Protein AF-A0A3D4ZFI2-F1 (afdb_monomer_lite)

pLDDT: mean 83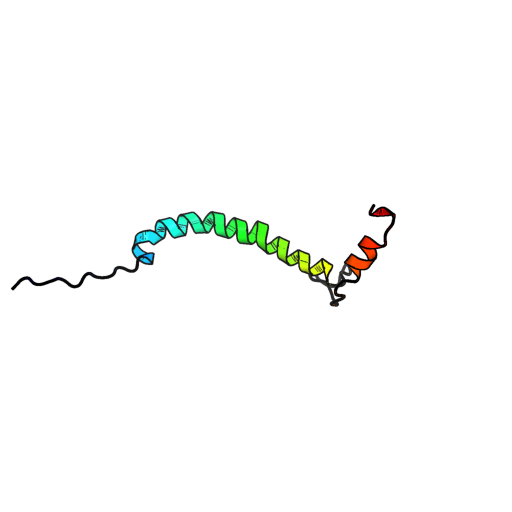.97, std 11.39, range [50.16, 95.62]

Sequence (75 aa):
MKQEKPLRRRSYFVRYWQLYAMMVLPLLYFLVFKYVPMLGSVLAFRRYRPGMGPFGTEWVGLTYFSRFWSDPAFW

Foldse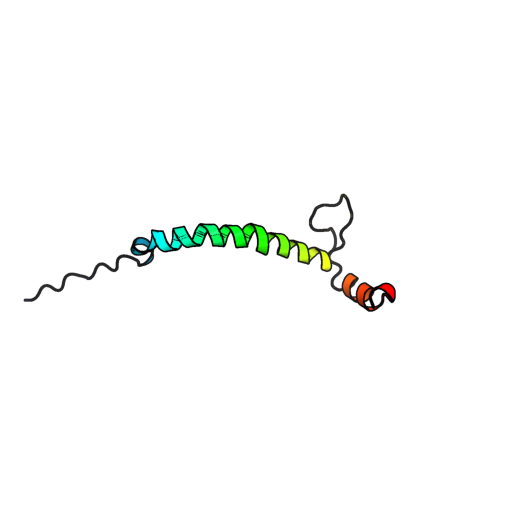ek 3Di:
DDPDDPPPPPPVCVVCVVVVVVVVVVVVVCCVVPVVVVLLVQVCQAADDPPPDSNHDGGNGCPNVVCLVVDPVND

Secondary structure (DSSP, 8-state):
-----------HHHHSHHHHHHHHHHHHHHIIIIIHHHHGGGGGGB---TTS-TT-SSB-TTHHHHHHHH-GGG-

Structure (mmCIF, N/CA/C/O backbone):
data_AF-A0A3D4ZFI2-F1
#
_entry.id   AF-A0A3D4ZFI2-F1
#
loop_
_atom_site.group_PDB
_atom_site.id
_atom_site.type_symbol
_atom_site.label_atom_id
_atom_site.label_alt_id
_atom_site.label_comp_id
_atom_site.label_asym_id
_atom_site.label_entity_id
_atom_site.label_seq_id
_atom_site.pdbx_PDB_ins_code
_atom_site.Cartn_x
_atom_site.Cartn_y
_atom_site.Cartn_z
_atom_site.occupancy
_atom_site.B_iso_or_equiv
_atom_site.auth_seq_id
_atom_site.auth_comp_id
_atom_site.auth_asym_id
_atom_site.auth_atom_id
_atom_site.pdbx_PDB_model_num
ATOM 1 N N . MET A 1 1 ? -22.522 -25.125 53.808 1.00 50.25 1 MET A N 1
ATOM 2 C CA . MET A 1 1 ? -22.182 -25.420 52.398 1.00 50.25 1 MET A CA 1
ATOM 3 C C . MET A 1 1 ? -22.220 -24.113 51.617 1.00 50.25 1 MET A C 1
ATOM 5 O O . MET A 1 1 ? -23.290 -23.533 51.477 1.00 50.25 1 MET A O 1
ATOM 9 N N . LYS A 1 2 ? -21.059 -23.577 51.224 1.00 50.16 2 LYS A N 1
ATOM 10 C CA . LYS A 1 2 ? -20.948 -22.303 50.496 1.00 50.16 2 LYS A CA 1
ATOM 11 C C . LYS A 1 2 ? -21.212 -22.604 49.017 1.00 50.16 2 LYS A C 1
ATOM 13 O O . LYS A 1 2 ? -20.413 -23.264 48.374 1.00 50.16 2 LYS A O 1
ATOM 18 N N . GLN A 1 3 ? -22.386 -22.215 48.527 1.00 61.03 3 GLN A N 1
ATOM 19 C CA . GLN A 1 3 ? -22.780 -22.355 47.124 1.00 61.03 3 GLN A CA 1
ATOM 20 C C . GLN A 1 3 ? -21.936 -21.391 46.280 1.00 61.03 3 GLN A C 1
ATOM 22 O O . GLN A 1 3 ? -22.187 -20.183 46.263 1.00 61.03 3 GLN A O 1
ATOM 27 N N . GLU A 1 4 ? -20.907 -21.909 45.618 1.00 57.72 4 GLU A N 1
ATOM 28 C CA . GLU A 1 4 ? -20.085 -21.137 44.691 1.00 57.72 4 GLU A CA 1
ATOM 29 C C . GLU A 1 4 ? -20.873 -20.950 43.391 1.00 57.72 4 GLU A C 1
ATOM 31 O O . GLU A 1 4 ? -21.037 -21.867 42.589 1.00 57.72 4 GLU A O 1
ATOM 36 N N . LYS A 1 5 ? -21.455 -19.758 43.218 1.00 59.62 5 LYS A N 1
ATOM 37 C CA . LYS A 1 5 ? -22.207 -19.404 42.010 1.00 59.62 5 LYS A CA 1
ATOM 38 C C . LYS A 1 5 ? -21.272 -19.520 40.800 1.00 59.62 5 LYS A C 1
ATOM 40 O O . LYS A 1 5 ? -20.189 -18.931 40.845 1.00 59.62 5 LYS A O 1
ATOM 45 N N . PRO A 1 6 ? -21.673 -20.190 39.703 1.00 54.84 6 PRO A N 1
ATOM 46 C CA . PRO A 1 6 ? -20.839 -20.259 38.517 1.00 54.84 6 PRO A CA 1
ATOM 47 C C . PRO A 1 6 ? -20.630 -18.833 38.015 1.00 54.84 6 PRO A C 1
ATOM 49 O O . PRO A 1 6 ? -21.584 -18.128 37.669 1.00 54.84 6 PRO A O 1
ATOM 52 N N . LEU A 1 7 ?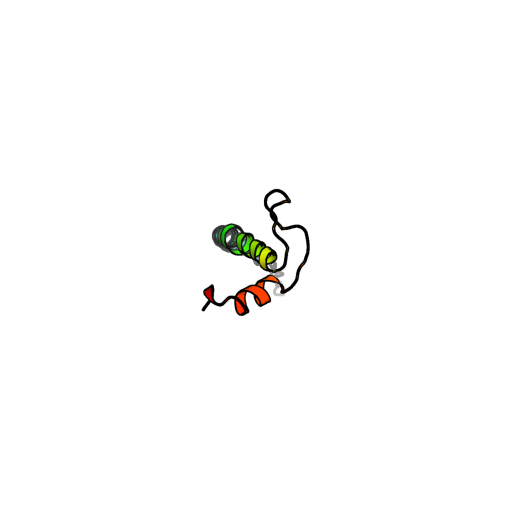 -19.377 -18.384 38.020 1.00 66.94 7 LEU A N 1
ATOM 53 C CA . LEU A 1 7 ? -18.976 -17.125 37.413 1.00 66.94 7 LEU A CA 1
ATOM 54 C C . LEU A 1 7 ? -19.374 -17.206 35.938 1.00 66.94 7 LEU A C 1
ATOM 56 O O . LEU A 1 7 ? -18.671 -17.815 35.133 1.00 66.94 7 LEU A O 1
ATOM 60 N N . ARG A 1 8 ? -20.528 -16.625 35.572 1.00 65.12 8 ARG A N 1
ATOM 61 C CA . ARG A 1 8 ? -20.899 -16.407 34.170 1.00 65.12 8 ARG A CA 1
ATOM 62 C C . ARG A 1 8 ? -19.736 -15.640 33.558 1.00 65.12 8 ARG A C 1
ATOM 64 O O . ARG A 1 8 ? -19.623 -14.433 33.774 1.00 65.12 8 ARG A O 1
ATOM 71 N N . ARG A 1 9 ? -18.880 -16.330 32.797 1.00 64.50 9 ARG A N 1
ATOM 72 C CA . ARG A 1 9 ? -17.933 -15.714 31.867 1.00 64.50 9 ARG A CA 1
ATOM 73 C C . ARG A 1 9 ?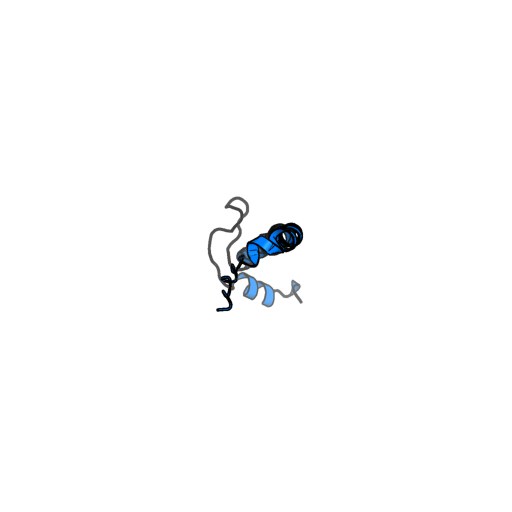 -18.775 -14.969 30.837 1.00 64.50 9 ARG A C 1
ATOM 75 O O . ARG A 1 9 ? -19.082 -15.486 29.769 1.00 64.50 9 ARG A O 1
ATOM 82 N N . ARG A 1 10 ? -19.236 -13.766 31.183 1.00 63.06 10 ARG A N 1
ATOM 83 C CA . ARG A 1 10 ? -19.733 -12.820 30.191 1.00 63.06 10 ARG A CA 1
ATOM 84 C C . ARG A 1 10 ? -18.559 -12.596 29.254 1.00 63.06 10 ARG A C 1
ATOM 86 O O . ARG A 1 10 ? -17.518 -12.118 29.697 1.00 63.06 10 ARG A O 1
ATOM 93 N N . SER A 1 11 ? -18.720 -13.029 28.007 1.00 70.12 11 SER A N 1
ATOM 94 C CA . SER A 1 11 ? -17.699 -12.881 26.979 1.00 70.12 11 SER A CA 1
ATOM 95 C C . SER A 1 11 ? -17.240 -11.424 26.963 1.00 70.12 11 SER A C 1
ATOM 97 O O . SER A 1 11 ? -18.073 -10.515 26.903 1.00 70.12 11 SER A O 1
ATOM 99 N N . TYR A 1 12 ? -15.931 -11.201 27.091 1.00 71.06 12 TYR A N 1
ATOM 100 C CA . TYR A 1 12 ? -15.334 -9.867 27.203 1.00 71.06 12 TYR A CA 1
ATOM 101 C C . TYR A 1 12 ? -15.770 -8.943 26.051 1.00 71.06 12 TYR A C 1
ATOM 103 O O . TYR A 1 12 ? -15.976 -7.750 26.262 1.00 71.06 12 TYR A O 1
ATOM 111 N N . PHE A 1 13 ? -16.053 -9.521 24.881 1.00 71.69 13 PHE A N 1
ATOM 112 C CA . PHE A 1 13 ? -16.627 -8.847 23.716 1.00 71.69 13 PHE A CA 1
ATOM 113 C C . PHE A 1 13 ? -17.942 -8.108 23.994 1.00 71.69 13 PHE A C 1
ATOM 115 O O . PHE A 1 13 ? -18.113 -6.981 23.546 1.00 71.69 13 PHE A O 1
ATOM 122 N N . VAL A 1 14 ? -18.858 -8.697 24.768 1.00 75.12 14 VAL A N 1
ATOM 123 C CA . VAL A 1 14 ? -20.165 -8.079 25.064 1.00 75.12 14 VAL A CA 1
ATOM 124 C C . VAL A 1 14 ? -20.023 -6.973 26.113 1.00 75.12 14 VAL A C 1
ATOM 126 O O . VAL A 1 14 ? -20.790 -6.015 26.123 1.00 75.12 14 VAL A O 1
ATOM 129 N N . ARG A 1 15 ? -19.031 -7.084 27.005 1.00 80.94 15 ARG A N 1
ATOM 130 C CA . ARG A 1 15 ? -18.790 -6.096 28.067 1.00 80.94 15 ARG A CA 1
ATOM 131 C C . ARG A 1 15 ? -18.069 -4.843 27.564 1.00 80.94 15 ARG A C 1
ATOM 133 O O . ARG A 1 15 ? -18.288 -3.780 28.131 1.00 80.94 15 ARG A O 1
ATOM 140 N N . TYR A 1 16 ? -17.241 -4.971 26.529 1.00 84.75 16 TYR A N 1
ATOM 141 C CA . TYR A 1 16 ? -16.412 -3.886 25.992 1.00 84.75 16 TYR A CA 1
ATOM 142 C C . TYR A 1 16 ? -16.787 -3.476 24.563 1.00 84.75 16 TYR A C 1
ATOM 144 O O . TYR A 1 16 ? -15.996 -2.830 23.881 1.00 84.75 16 TYR A O 1
ATOM 152 N N . TRP A 1 17 ? -17.989 -3.824 24.097 1.00 86.00 17 TRP A N 1
ATOM 153 C CA . TRP A 1 17 ? -18.435 -3.549 22.728 1.00 86.00 17 TRP A CA 1
ATOM 154 C C . TRP A 1 17 ? -18.354 -2.056 22.353 1.00 86.00 17 TRP A C 1
ATOM 156 O O . TRP A 1 17 ? -18.024 -1.743 21.212 1.00 86.00 17 TRP A O 1
ATOM 166 N N . GLN A 1 18 ? -18.558 -1.138 23.313 1.00 89.38 18 GLN A N 1
ATOM 167 C CA . GLN A 1 18 ? -18.403 0.303 23.078 1.00 89.38 18 GLN A CA 1
ATOM 168 C C . GLN A 1 18 ? -16.962 0.689 22.716 1.00 89.38 18 GLN A C 1
ATOM 170 O O . GLN A 1 18 ? -16.760 1.516 21.833 1.00 89.38 18 GLN A O 1
ATOM 175 N N . LEU A 1 19 ? -15.958 0.069 23.348 1.00 88.88 19 LEU A N 1
ATOM 176 C CA . LEU A 1 19 ? -14.546 0.339 23.047 1.00 88.88 19 LEU A CA 1
ATOM 177 C C . LEU A 1 19 ? -14.195 -0.120 21.626 1.00 88.88 19 LEU A C 1
ATOM 179 O O . LEU A 1 19 ? -13.522 0.598 20.888 1.00 88.88 19 LEU A O 1
ATOM 183 N N . TYR A 1 20 ? -14.714 -1.279 21.211 1.00 87.94 20 TYR A N 1
ATOM 184 C CA . TYR A 1 20 ? -14.566 -1.760 19.837 1.00 87.94 20 TYR A CA 1
ATOM 185 C C . TYR A 1 20 ? -15.284 -0.849 18.829 1.00 87.94 20 TYR A C 1
ATOM 187 O O . TYR A 1 20 ? -14.724 -0.555 17.776 1.00 87.94 20 TYR A O 1
ATOM 195 N N . ALA A 1 21 ? -16.478 -0.343 19.159 1.00 89.50 21 ALA A N 1
ATOM 196 C CA . ALA A 1 21 ? -17.206 0.601 18.309 1.00 89.50 21 ALA A CA 1
ATOM 197 C C . ALA A 1 21 ? -16.451 1.933 18.128 1.00 89.50 21 ALA A C 1
ATOM 199 O O . ALA A 1 21 ? -16.404 2.465 17.020 1.00 89.50 21 ALA A O 1
ATOM 200 N N . MET A 1 22 ? -15.795 2.437 19.180 1.00 91.50 22 MET A N 1
ATOM 201 C CA . MET A 1 22 ? -14.956 3.642 19.101 1.00 91.50 22 MET A CA 1
ATOM 202 C C . MET A 1 22 ? -13.718 3.439 18.214 1.00 91.50 22 MET A C 1
ATOM 204 O O . MET A 1 22 ? -13.305 4.366 17.523 1.00 91.50 22 MET A O 1
ATOM 208 N N . MET A 1 23 ? -13.144 2.231 18.191 1.00 92.00 23 MET A N 1
ATOM 209 C CA . MET A 1 23 ? -12.027 1.900 17.297 1.00 92.00 23 MET A CA 1
ATOM 210 C C . MET A 1 23 ? -12.457 1.638 15.852 1.00 92.00 23 MET A C 1
ATOM 212 O O . MET A 1 23 ? -11.659 1.843 14.941 1.00 92.00 23 MET A O 1
ATOM 216 N N . VAL A 1 24 ? -13.691 1.191 15.620 1.00 93.44 24 VAL A N 1
ATOM 217 C CA . VAL A 1 24 ? -14.173 0.824 14.280 1.00 93.44 24 VAL A CA 1
ATOM 218 C C . VAL A 1 24 ? -14.087 1.991 13.300 1.00 93.44 24 VAL A C 1
ATOM 220 O O . VAL A 1 24 ? -13.653 1.793 12.168 1.00 93.44 24 VAL A O 1
ATOM 223 N N . LEU A 1 25 ? -14.447 3.204 13.728 1.00 91.19 25 LEU A N 1
ATOM 224 C CA . LEU A 1 25 ? -14.468 4.378 12.853 1.00 91.19 25 LEU A CA 1
ATOM 225 C C . LEU A 1 25 ? -13.072 4.755 12.310 1.00 91.19 25 LEU A C 1
ATOM 227 O O . LEU A 1 25 ? -12.916 4.806 11.087 1.00 91.19 25 LEU A O 1
ATOM 231 N N . PRO A 1 26 ? -12.033 4.967 13.148 1.00 93.50 26 PRO A N 1
ATOM 232 C CA . PRO A 1 26 ? -10.688 5.218 12.640 1.00 93.50 26 PRO A CA 1
ATOM 233 C C . PRO A 1 26 ? -10.118 4.009 11.889 1.00 93.50 26 PRO A C 1
ATOM 235 O O . PRO A 1 26 ? -9.434 4.192 10.885 1.00 93.50 26 PRO A O 1
ATOM 238 N N . LEU A 1 27 ? -10.420 2.776 12.311 1.00 95.19 27 LEU A N 1
ATOM 239 C CA . LEU A 1 27 ? -9.940 1.577 11.620 1.00 95.19 27 LEU A CA 1
ATOM 240 C C . LEU A 1 27 ? -10.478 1.494 10.184 1.00 95.19 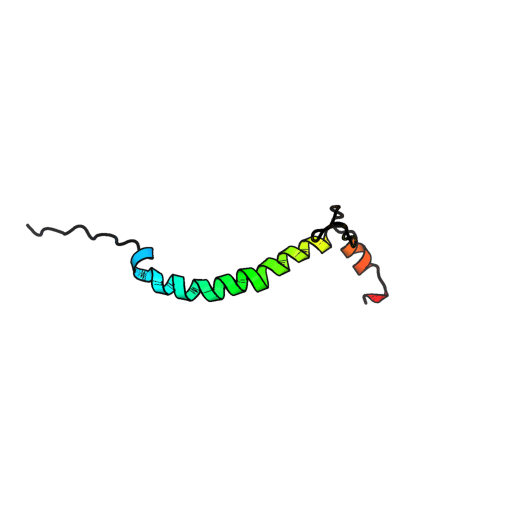27 LEU A C 1
ATOM 242 O O . LEU A 1 27 ? -9.709 1.240 9.259 1.00 95.19 27 LEU A O 1
ATOM 246 N N . LEU A 1 28 ? -11.772 1.761 9.991 1.00 95.62 28 LEU A N 1
ATOM 247 C CA . LEU A 1 28 ? -12.404 1.832 8.672 1.00 95.62 28 LEU A CA 1
ATOM 248 C C . LEU A 1 28 ? -11.768 2.915 7.806 1.00 95.62 28 LEU A C 1
ATOM 250 O O . LEU A 1 28 ? -11.458 2.657 6.644 1.00 95.62 28 LEU A O 1
ATOM 254 N N . TYR A 1 29 ? -11.524 4.097 8.375 1.00 94.69 29 TYR A N 1
ATOM 255 C CA . TYR A 1 29 ? -10.833 5.172 7.669 1.00 94.69 29 TYR A CA 1
ATOM 256 C C . TYR A 1 29 ? -9.453 4.717 7.177 1.00 94.69 29 TYR A C 1
ATOM 258 O O . TYR A 1 29 ? -9.136 4.857 5.997 1.00 94.69 29 TYR A O 1
ATOM 266 N N . PHE A 1 30 ? -8.647 4.099 8.044 1.00 95.31 30 PHE A N 1
ATOM 267 C CA . PHE A 1 30 ? -7.347 3.565 7.641 1.00 95.31 30 PHE A CA 1
ATOM 268 C C . PHE A 1 30 ? -7.471 2.480 6.570 1.00 95.31 30 PHE A C 1
ATOM 270 O O . PHE A 1 30 ? -6.681 2.466 5.626 1.00 95.31 30 PHE A O 1
ATOM 277 N N . LEU A 1 31 ? -8.455 1.590 6.679 1.00 95.12 31 LEU A N 1
ATOM 278 C CA . LEU A 1 31 ? -8.660 0.539 5.688 1.00 95.12 31 LEU A CA 1
ATOM 279 C C . LEU A 1 31 ? -8.950 1.138 4.305 1.00 95.12 31 LEU A C 1
ATOM 281 O O . LEU A 1 31 ? -8.275 0.815 3.331 1.00 95.12 31 LEU A O 1
ATOM 285 N N . VAL A 1 32 ? -9.912 2.058 4.232 1.00 95.25 32 VAL A N 1
ATOM 286 C CA . VAL A 1 32 ? -10.375 2.631 2.964 1.00 95.25 32 VAL A CA 1
ATOM 287 C C . VAL A 1 32 ? -9.350 3.593 2.376 1.00 95.25 32 VAL A C 1
ATOM 289 O O . VAL A 1 32 ? -9.060 3.521 1.191 1.00 95.25 32 VAL A O 1
ATOM 292 N N . PHE A 1 33 ? -8.766 4.479 3.177 1.00 93.69 33 PHE A N 1
ATOM 293 C CA . PHE A 1 33 ? -7.915 5.547 2.647 1.00 93.69 33 PHE A CA 1
ATOM 294 C C . PHE A 1 33 ? -6.427 5.213 2.637 1.00 93.69 33 PHE A C 1
ATOM 296 O O . PHE A 1 33 ? -5.673 5.878 1.935 1.00 93.69 33 PHE A O 1
ATOM 303 N N . LYS A 1 34 ? -5.974 4.201 3.384 1.00 91.44 34 LYS A N 1
ATOM 304 C CA . LYS A 1 34 ? -4.553 3.819 3.421 1.00 91.44 34 LYS A CA 1
ATOM 305 C C . LYS A 1 34 ? -4.303 2.461 2.776 1.00 91.44 34 LYS A C 1
ATOM 307 O O . LYS A 1 34 ? -3.379 2.346 1.978 1.00 91.44 34 LYS A O 1
ATOM 312 N N . TYR A 1 35 ? -5.127 1.455 3.074 1.00 93.25 35 TYR A N 1
ATOM 313 C CA . TYR A 1 35 ? -4.925 0.106 2.533 1.00 93.25 35 TYR A CA 1
ATOM 314 C C . TYR A 1 35 ? -5.473 -0.064 1.114 1.00 93.25 35 TYR A C 1
ATOM 316 O O . TYR A 1 35 ? -4.814 -0.709 0.303 1.00 93.25 35 TYR A O 1
ATOM 324 N N . VAL A 1 36 ? -6.619 0.536 0.767 1.00 91.12 36 VAL A N 1
ATOM 325 C CA . VAL A 1 36 ? -7.134 0.439 -0.615 1.00 91.12 36 VAL A CA 1
ATOM 326 C C . VAL A 1 36 ? -6.171 1.072 -1.628 1.00 91.12 36 VAL A C 1
ATOM 328 O O . VAL A 1 36 ? -5.859 0.397 -2.608 1.00 91.12 36 VAL A O 1
ATOM 331 N N . PRO A 1 37 ? -5.607 2.282 -1.418 1.00 90.00 37 PRO A N 1
ATOM 332 C CA . PRO A 1 37 ? -4.620 2.830 -2.352 1.00 90.00 37 PRO A CA 1
ATOM 333 C C . PRO A 1 37 ? -3.354 1.978 -2.472 1.00 90.00 37 PRO A C 1
ATOM 335 O O . PRO A 1 37 ? -2.782 1.894 -3.556 1.00 90.00 37 PRO A O 1
ATOM 338 N N . MET A 1 38 ? -2.943 1.286 -1.402 1.00 90.62 38 MET A N 1
ATOM 339 C CA . MET A 1 38 ? -1.804 0.359 -1.452 1.00 90.62 38 MET A CA 1
ATOM 340 C C . MET A 1 38 ? -2.035 -0.829 -2.390 1.00 90.62 38 MET A C 1
ATOM 342 O O . MET A 1 38 ? -1.064 -1.366 -2.920 1.00 90.62 38 MET A O 1
ATOM 346 N N . LEU A 1 39 ? -3.286 -1.220 -2.662 1.00 88.31 39 LEU A N 1
ATOM 347 C CA . LEU A 1 39 ? -3.577 -2.236 -3.680 1.00 88.31 39 LEU A CA 1
ATOM 348 C C . LEU A 1 39 ? -3.162 -1.769 -5.083 1.00 88.31 39 LEU A C 1
ATOM 350 O O . LEU A 1 39 ? -2.821 -2.599 -5.923 1.00 88.31 39 LEU A O 1
ATOM 354 N N . GLY A 1 40 ? -3.118 -0.455 -5.326 1.00 84.75 40 GLY A N 1
ATOM 355 C CA . GLY A 1 40 ? -2.615 0.134 -6.567 1.00 84.75 40 GLY A CA 1
ATOM 356 C C . GLY A 1 40 ? -1.134 -0.156 -6.826 1.00 84.75 40 GLY A C 1
ATOM 357 O O . GLY A 1 40 ? -0.721 -0.202 -7.982 1.00 84.75 40 GLY A O 1
ATOM 358 N N . SER A 1 41 ? -0.344 -0.459 -5.789 1.00 88.31 41 SER A N 1
ATOM 359 C CA . SER A 1 41 ? 1.071 -0.834 -5.926 1.00 88.31 41 SER A CA 1
ATOM 360 C C . SER A 1 41 ? 1.279 -2.087 -6.787 1.00 88.31 41 SER A C 1
ATOM 362 O O . SER A 1 41 ? 2.359 -2.276 -7.343 1.00 88.31 41 SER A O 1
ATOM 364 N N . VAL A 1 42 ? 0.245 -2.922 -6.970 1.00 88.38 42 VAL A N 1
ATOM 365 C CA . VAL A 1 42 ? 0.291 -4.076 -7.886 1.00 88.38 42 VAL A CA 1
ATOM 366 C C . VAL A 1 42 ? 0.558 -3.665 -9.340 1.00 88.38 42 VAL A C 1
ATOM 368 O O . VAL A 1 42 ? 1.113 -4.448 -10.111 1.00 88.38 42 VAL A O 1
ATOM 371 N N . LEU A 1 43 ? 0.218 -2.426 -9.717 1.00 89.12 43 LEU A N 1
ATOM 372 C CA . LEU A 1 43 ? 0.465 -1.883 -11.053 1.00 89.12 43 LEU A CA 1
ATOM 373 C C . LEU A 1 43 ? 1.958 -1.769 -11.377 1.00 89.12 43 LEU A C 1
ATOM 375 O O . LEU A 1 43 ? 2.315 -1.825 -12.546 1.00 89.12 43 LEU A O 1
ATOM 379 N N . ALA A 1 44 ? 2.843 -1.696 -10.379 1.00 88.94 44 ALA A N 1
ATOM 380 C CA . ALA A 1 44 ? 4.287 -1.724 -10.619 1.00 88.94 44 ALA A CA 1
ATOM 381 C C . ALA A 1 44 ? 4.766 -3.063 -11.218 1.00 88.94 44 ALA A C 1
ATOM 383 O O . ALA A 1 44 ? 5.810 -3.116 -11.863 1.00 88.94 44 ALA A O 1
ATOM 384 N N . PHE A 1 45 ? 3.991 -4.136 -11.034 1.00 90.50 45 PHE A N 1
ATOM 385 C CA . PHE A 1 45 ? 4.289 -5.478 -11.539 1.00 90.50 45 PHE A CA 1
ATOM 386 C C . PHE A 1 45 ? 3.424 -5.872 -12.736 1.00 90.50 45 PHE A C 1
ATOM 388 O O . PHE A 1 45 ? 3.633 -6.936 -13.328 1.00 90.50 45 PHE A O 1
ATOM 395 N N . ARG A 1 46 ? 2.439 -5.044 -13.100 1.00 89.81 46 ARG A N 1
ATOM 396 C CA . ARG A 1 46 ? 1.490 -5.327 -14.178 1.00 89.81 46 ARG A CA 1
ATOM 397 C C . ARG A 1 46 ? 1.553 -4.277 -15.270 1.00 89.81 46 ARG A C 1
ATOM 399 O O . ARG A 1 46 ? 1.725 -3.092 -15.024 1.00 89.81 46 ARG A O 1
ATOM 406 N N . ARG A 1 47 ? 1.358 -4.705 -16.512 1.00 87.25 47 ARG A N 1
ATOM 407 C CA . ARG A 1 47 ? 1.312 -3.807 -17.656 1.00 87.25 47 ARG A CA 1
ATOM 408 C C . ARG A 1 47 ? 0.027 -2.990 -17.625 1.00 87.25 47 ARG A C 1
ATOM 410 O O . ARG A 1 47 ? -1.050 -3.507 -17.925 1.00 87.25 47 ARG A O 1
ATOM 417 N N . TYR A 1 48 ? 0.144 -1.713 -17.280 1.00 86.69 48 TYR A N 1
ATOM 418 C CA . TYR A 1 48 ? -0.964 -0.769 -17.362 1.00 86.69 48 TYR A CA 1
ATOM 419 C C . TYR A 1 48 ? -1.066 -0.189 -18.778 1.00 86.69 48 TYR A C 1
ATOM 421 O O . TYR A 1 48 ? -0.089 0.322 -19.328 1.00 86.69 48 TYR A O 1
ATOM 429 N N . ARG A 1 49 ? -2.252 -0.289 -19.385 1.00 82.38 49 ARG A N 1
ATOM 430 C CA . ARG A 1 49 ? -2.593 0.342 -20.665 1.00 82.38 49 ARG A CA 1
ATOM 431 C C . ARG A 1 49 ? -3.876 1.153 -20.470 1.00 82.38 49 ARG A C 1
ATOM 433 O O . ARG A 1 49 ? -4.865 0.564 -20.022 1.00 82.38 49 ARG A O 1
ATOM 440 N N . PRO A 1 50 ? -3.888 2.457 -20.800 1.00 81.19 50 PRO A N 1
ATOM 441 C CA . PRO A 1 50 ? -5.104 3.262 -20.739 1.00 81.19 50 PRO A CA 1
ATOM 442 C C . PRO A 1 50 ? -6.238 2.581 -21.516 1.00 81.19 50 PRO A C 1
ATOM 444 O O . PRO A 1 50 ? -6.038 2.159 -22.653 1.00 81.19 50 PRO A O 1
ATOM 447 N N . GLY A 1 51 ? -7.405 2.425 -20.885 1.00 82.31 51 GLY A N 1
ATOM 448 C CA . GLY A 1 51 ? -8.587 1.802 -21.496 1.00 82.31 51 GLY A CA 1
ATOM 449 C C . GLY A 1 51 ? -8.767 0.295 -21.262 1.00 82.31 51 GLY A C 1
ATOM 450 O O . GLY A 1 51 ? -9.824 -0.226 -21.595 1.00 82.31 51 GLY A O 1
ATOM 451 N N . MET A 1 52 ? -7.806 -0.410 -20.650 1.00 76.56 52 MET A N 1
ATOM 452 C CA . MET A 1 52 ? -7.872 -1.876 -20.454 1.00 76.56 52 MET A CA 1
ATOM 453 C C . MET A 1 52 ? -8.178 -2.313 -19.002 1.00 76.56 52 MET A C 1
ATOM 455 O O . MET A 1 52 ? -7.943 -3.460 -18.628 1.00 76.56 52 MET A O 1
ATOM 459 N N . GLY A 1 53 ? -8.724 -1.410 -18.180 1.00 79.06 53 GLY A N 1
ATOM 460 C CA . GLY A 1 53 ? -9.149 -1.673 -16.799 1.00 79.06 53 GLY A CA 1
ATOM 461 C C . GLY A 1 53 ? -8.170 -1.174 -15.718 1.00 79.06 53 GLY A C 1
ATOM 462 O O . GLY A 1 53 ? -6.983 -0.979 -15.985 1.00 79.06 53 GLY A O 1
ATOM 463 N N . PRO A 1 54 ? -8.653 -0.959 -14.478 1.00 78.31 54 PRO A N 1
ATOM 464 C CA . PRO A 1 54 ? -7.905 -0.251 -13.432 1.00 78.31 54 PRO A CA 1
ATOM 465 C C . PRO A 1 54 ? -6.703 -1.018 -12.855 1.00 78.31 54 PRO A C 1
ATOM 467 O O . PRO A 1 54 ? -5.850 -0.404 -12.227 1.00 78.31 54 PRO A O 1
ATOM 470 N N . PHE A 1 55 ? -6.597 -2.334 -13.076 1.00 79.88 55 PHE A N 1
ATOM 471 C CA . PHE A 1 55 ? -5.561 -3.187 -12.467 1.00 79.88 55 PHE A CA 1
ATOM 472 C C . PHE A 1 55 ? -4.503 -3.713 -13.452 1.00 79.88 55 PHE A C 1
ATOM 474 O O . PHE A 1 55 ? -3.723 -4.600 -13.100 1.00 79.88 55 PHE A O 1
ATOM 481 N N . GLY A 1 56 ? -4.456 -3.170 -14.674 1.00 80.88 56 GLY A N 1
ATOM 482 C CA . GLY A 1 56 ? -3.542 -3.629 -15.721 1.00 80.88 56 GLY A CA 1
ATOM 483 C C . GLY A 1 56 ? -3.911 -5.004 -16.286 1.00 80.88 56 GLY A C 1
ATOM 484 O O . GLY A 1 56 ? -4.765 -5.719 -15.760 1.00 80.88 56 GLY A O 1
ATOM 485 N N . THR A 1 57 ? -3.275 -5.376 -17.394 1.00 81.50 57 THR A N 1
ATOM 486 C CA . THR A 1 57 ? -3.656 -6.567 -18.169 1.00 81.50 57 THR A CA 1
ATOM 487 C C . THR A 1 57 ? -2.756 -7.751 -17.849 1.00 81.50 57 THR A C 1
ATOM 489 O O . THR A 1 57 ? -3.211 -8.786 -17.370 1.00 81.50 57 THR A O 1
ATOM 492 N N . GLU A 1 58 ? -1.452 -7.575 -18.031 1.00 86.81 58 GLU A N 1
ATOM 493 C CA . GLU A 1 58 ? -0.458 -8.651 -18.020 1.00 86.81 58 GLU A CA 1
ATOM 494 C C . GLU A 1 58 ? 0.470 -8.516 -16.816 1.00 86.81 58 GLU A C 1
ATOM 496 O O . GLU A 1 58 ? 0.791 -7.401 -16.415 1.00 86.81 58 GLU A O 1
ATOM 501 N N . TRP A 1 59 ? 0.918 -9.630 -16.238 1.00 89.62 59 TRP A N 1
ATOM 502 C CA . TRP A 1 59 ? 1.965 -9.619 -15.216 1.00 89.62 59 TRP A CA 1
ATOM 503 C C . TRP A 1 59 ? 3.337 -9.557 -15.893 1.00 89.62 59 TRP A C 1
ATOM 505 O O . TRP A 1 59 ? 3.682 -10.447 -16.665 1.00 89.62 59 TRP A O 1
ATOM 515 N N . VAL A 1 60 ? 4.112 -8.510 -15.615 1.00 90.38 60 VAL A N 1
ATOM 516 C CA . VAL A 1 60 ? 5.434 -8.265 -16.223 1.00 90.38 60 VAL A CA 1
ATOM 517 C C . VAL A 1 60 ? 6.580 -8.345 -15.210 1.00 90.38 60 VAL A C 1
ATOM 519 O O . VAL A 1 60 ? 7.740 -8.157 -15.563 1.00 90.38 60 VAL A O 1
ATOM 522 N N . GLY A 1 61 ? 6.284 -8.640 -13.942 1.00 89.44 61 GLY A N 1
ATOM 523 C CA . GLY A 1 61 ? 7.301 -8.794 -12.904 1.00 89.44 61 GLY A CA 1
ATOM 524 C C . GLY A 1 61 ? 8.101 -7.508 -12.692 1.00 89.44 61 GLY A C 1
ATOM 525 O O . GLY A 1 61 ? 7.527 -6.457 -12.430 1.00 89.44 61 GLY A O 1
ATOM 526 N N . LEU A 1 62 ? 9.430 -7.587 -12.798 1.00 92.56 62 LEU A N 1
ATOM 527 C CA . LEU A 1 62 ? 10.341 -6.482 -12.471 1.00 92.56 62 LEU A CA 1
ATOM 528 C C . LEU A 1 62 ? 10.754 -5.618 -13.673 1.00 92.56 62 LEU A C 1
ATOM 530 O O . LEU A 1 62 ? 11.666 -4.801 -13.554 1.00 92.56 62 LEU A O 1
ATOM 534 N N . THR A 1 63 ? 10.102 -5.757 -14.833 1.00 90.81 63 THR A N 1
ATOM 535 C CA . THR A 1 63 ? 10.486 -5.012 -16.046 1.00 90.81 63 THR A CA 1
ATOM 536 C C . THR A 1 63 ? 10.513 -3.496 -15.834 1.00 90.81 63 THR A C 1
ATOM 538 O O . THR A 1 63 ? 11.439 -2.833 -16.298 1.00 90.81 63 THR A O 1
ATOM 541 N N . TYR A 1 64 ? 9.531 -2.934 -15.122 1.00 90.38 64 TYR A N 1
ATOM 542 C CA . TYR A 1 64 ? 9.489 -1.495 -14.845 1.00 90.38 64 TYR A CA 1
ATOM 543 C C . TYR A 1 64 ? 10.608 -1.045 -13.902 1.00 90.38 64 TYR A C 1
ATOM 545 O O . TYR A 1 64 ? 11.214 -0.010 -14.148 1.00 90.38 64 TYR A O 1
ATOM 553 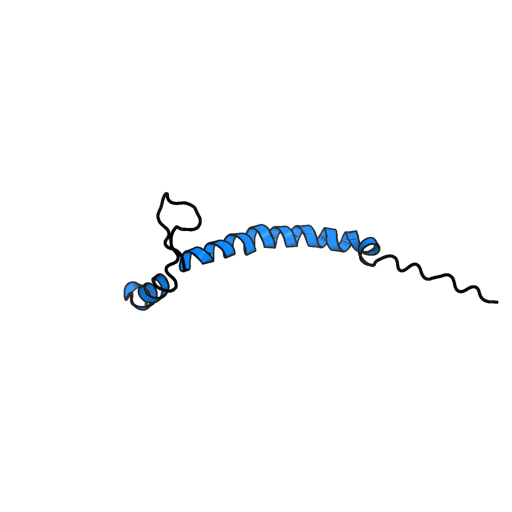N N . PHE A 1 65 ? 10.942 -1.852 -12.892 1.00 91.62 65 PHE A N 1
ATOM 554 C CA . PHE A 1 65 ? 12.054 -1.577 -11.978 1.00 91.62 65 PHE A CA 1
ATOM 555 C C . PHE A 1 65 ? 13.402 -1.592 -12.703 1.00 91.62 65 PHE A C 1
ATOM 557 O O . PHE A 1 65 ? 14.210 -0.691 -12.507 1.00 91.62 65 PHE A O 1
ATOM 564 N N . SER A 1 66 ? 13.628 -2.571 -13.587 1.00 91.25 66 SER A N 1
ATOM 565 C CA . SER A 1 66 ? 14.852 -2.629 -14.396 1.00 91.25 66 SER A CA 1
ATOM 566 C C . SER A 1 66 ? 15.000 -1.398 -15.290 1.00 91.25 66 SER A C 1
ATOM 568 O O . SER A 1 66 ? 16.085 -0.827 -15.339 1.00 91.25 66 SER A O 1
ATOM 570 N N . ARG A 1 67 ? 13.912 -0.957 -15.940 1.00 90.75 67 ARG A N 1
ATOM 571 C CA . ARG A 1 67 ? 13.911 0.266 -16.758 1.00 90.75 67 ARG A CA 1
ATOM 572 C C . ARG A 1 67 ? 14.239 1.499 -15.933 1.00 90.75 67 ARG A C 1
ATOM 574 O O . ARG A 1 67 ? 15.065 2.295 -16.352 1.00 90.75 67 ARG A O 1
ATOM 581 N N . PHE A 1 68 ? 13.618 1.612 -14.766 1.00 91.19 68 PHE A N 1
ATOM 582 C CA . PHE A 1 68 ? 13.807 2.727 -13.849 1.00 91.19 68 PHE A CA 1
ATOM 583 C C . PHE A 1 68 ? 15.261 2.850 -13.383 1.00 91.19 68 PHE A C 1
ATOM 585 O O . PHE A 1 68 ? 15.820 3.936 -13.402 1.00 91.19 68 PHE A O 1
ATOM 592 N N . TRP A 1 69 ? 15.910 1.728 -13.054 1.00 92.25 69 TRP A N 1
ATOM 593 C CA . TRP A 1 69 ? 17.327 1.721 -12.675 1.00 92.25 69 TRP A CA 1
ATOM 594 C C . TRP A 1 69 ? 18.276 2.048 -13.829 1.00 92.25 69 TRP A C 1
ATOM 596 O O . TRP A 1 69 ? 19.346 2.602 -13.592 1.00 92.25 69 TRP A O 1
ATOM 606 N N . SER A 1 70 ? 17.911 1.666 -15.056 1.00 91.00 70 SER A N 1
ATOM 607 C CA . SER A 1 70 ? 18.722 1.906 -16.254 1.00 91.00 70 SER A CA 1
ATOM 608 C C . SER A 1 70 ? 18.541 3.296 -16.865 1.00 91.00 70 SER A C 1
ATOM 610 O O . SER A 1 70 ? 19.285 3.638 -17.779 1.00 91.00 70 SER A O 1
ATOM 612 N N . ASP A 1 71 ? 17.538 4.058 -16.424 1.00 92.44 71 ASP A N 1
ATOM 613 C CA . ASP A 1 71 ? 17.210 5.362 -16.991 1.00 92.44 71 ASP A CA 1
ATOM 614 C C . ASP A 1 71 ? 18.150 6.444 -16.427 1.00 92.44 71 ASP A C 1
ATOM 616 O O . ASP A 1 71 ? 18.130 6.696 -15.220 1.00 92.44 71 ASP A O 1
ATOM 620 N N . PRO A 1 72 ? 18.966 7.113 -17.264 1.00 89.38 72 PRO A N 1
ATOM 621 C CA . PRO A 1 72 ? 19.823 8.203 -16.810 1.00 89.38 72 PRO A CA 1
ATOM 622 C C . PRO A 1 72 ? 19.044 9.407 -16.275 1.00 89.38 72 PRO A C 1
ATOM 624 O O . PRO A 1 72 ? 19.612 10.179 -15.521 1.00 89.38 72 PRO A O 1
ATOM 627 N N . ALA A 1 73 ? 17.775 9.592 -16.653 1.00 92.56 73 ALA A N 1
ATOM 628 C CA . ALA A 1 73 ? 16.949 10.698 -16.165 1.00 92.56 73 ALA A CA 1
ATOM 629 C C . ALA A 1 73 ? 16.413 10.471 -14.741 1.00 92.56 73 ALA A C 1
ATOM 631 O O . ALA A 1 73 ? 15.831 11.380 -14.148 1.00 92.56 73 ALA A O 1
ATOM 632 N N . PHE A 1 74 ? 16.550 9.252 -14.214 1.00 87.94 74 PHE A N 1
ATOM 633 C CA . PHE A 1 74 ? 16.120 8.916 -12.863 1.00 87.94 74 PHE A CA 1
ATOM 634 C C . PHE A 1 74 ? 17.134 9.342 -11.781 1.00 87.94 74 PHE A C 1
ATOM 636 O O . PHE A 1 74 ? 16.730 9.572 -10.639 1.00 87.94 74 PHE A O 1
ATOM 643 N N . TRP A 1 75 ? 18.416 9.471 -12.135 1.00 81.56 75 TRP A N 1
ATOM 644 C CA . TRP A 1 75 ? 19.520 9.844 -11.240 1.00 81.56 75 TRP A CA 1
ATOM 645 C C . TRP A 1 75 ? 20.018 11.261 -11.520 1.00 81.56 75 TRP A C 1
ATOM 647 O O . TRP A 1 75 ? 20.387 11.942 -10.537 1.00 81.56 75 TRP A O 1
#

Radius of gyration: 25.43 Å; chains: 1; bounding box: 43×36×74 Å